Protein AF-A0A948CAT5-F1 (afdb_monomer)

Mean predicted aligned error: 3.48 Å

Structure (mmCIF, N/CA/C/O backbone):
data_AF-A0A948CAT5-F1
#
_entry.id   AF-A0A948CAT5-F1
#
loop_
_atom_site.group_PDB
_atom_site.id
_atom_site.type_symbol
_atom_site.label_atom_id
_atom_site.label_alt_id
_atom_site.label_comp_id
_atom_site.label_asym_id
_atom_site.label_entity_id
_atom_site.label_seq_id
_atom_site.pdbx_PDB_ins_code
_atom_site.Cartn_x
_atom_site.Cartn_y
_atom_site.Cartn_z
_atom_site.occupancy
_atom_site.B_iso_or_equiv
_atom_site.auth_seq_id
_atom_site.auth_comp_id
_atom_site.auth_asym_id
_atom_site.auth_atom_id
_atom_site.pdbx_PDB_model_num
ATOM 1 N N . SER A 1 1 ? 4.744 3.527 15.720 1.00 51.19 1 SER A N 1
ATOM 2 C CA . SER A 1 1 ? 5.001 4.919 15.293 1.00 51.19 1 SER A CA 1
ATOM 3 C C . SER A 1 1 ? 5.610 4.912 13.890 1.00 51.19 1 SER A C 1
ATOM 5 O O . SER A 1 1 ? 6.395 4.013 13.621 1.00 51.19 1 SER A O 1
ATOM 7 N N . ILE A 1 2 ? 5.118 5.706 12.914 1.00 62.25 2 ILE A N 1
ATOM 8 C CA . ILE A 1 2 ? 5.927 5.930 11.699 1.00 62.25 2 ILE A CA 1
ATOM 9 C C . ILE A 1 2 ? 7.003 6.862 12.230 1.00 62.25 2 ILE A C 1
ATOM 11 O O . ILE A 1 2 ? 6.659 7.863 12.860 1.00 62.25 2 ILE A O 1
ATOM 15 N N . THR A 1 3 ? 8.266 6.482 12.088 1.00 59.72 3 THR A N 1
ATOM 16 C CA . THR A 1 3 ? 9.383 7.321 12.515 1.00 59.72 3 THR A CA 1
ATOM 17 C C . THR A 1 3 ? 9.180 8.725 11.931 1.00 59.72 3 THR A C 1
ATOM 19 O O . THR A 1 3 ? 8.831 8.883 10.761 1.00 59.72 3 THR A O 1
ATOM 22 N N . LYS A 1 4 ? 9.280 9.768 12.769 1.00 72.31 4 LYS A N 1
ATOM 23 C CA . LYS A 1 4 ? 9.105 11.156 12.300 1.00 72.31 4 LYS A CA 1
ATOM 24 C C . LYS A 1 4 ? 10.253 11.604 11.383 1.00 72.31 4 LYS A C 1
ATOM 26 O O . LYS A 1 4 ? 10.126 12.628 10.720 1.00 72.31 4 LYS A O 1
ATOM 31 N N . THR A 1 5 ? 11.319 10.814 11.318 1.00 72.31 5 THR A N 1
ATOM 32 C CA . THR A 1 5 ? 12.455 10.953 10.410 1.00 72.31 5 THR A CA 1
ATOM 33 C C . THR A 1 5 ? 12.035 10.807 8.943 1.00 72.31 5 THR A C 1
ATOM 35 O O . THR A 1 5 ? 11.109 10.061 8.622 1.00 72.31 5 THR A O 1
ATOM 38 N N . GLY A 1 6 ? 12.726 11.515 8.049 1.00 77.38 6 GLY A N 1
ATOM 39 C CA . GLY A 1 6 ? 12.470 11.492 6.608 1.00 77.38 6 GLY A CA 1
ATOM 40 C C . GLY A 1 6 ? 11.436 12.521 6.143 1.00 77.38 6 GLY A C 1
ATOM 41 O O . GLY A 1 6 ? 10.998 13.393 6.894 1.00 77.38 6 GLY A O 1
ATOM 42 N N . ASN A 1 7 ? 11.050 12.428 4.871 1.00 90.44 7 ASN A N 1
ATOM 43 C CA . ASN A 1 7 ? 10.223 13.430 4.204 1.00 90.44 7 ASN A CA 1
ATOM 44 C C . ASN A 1 7 ? 8.768 13.432 4.727 1.00 90.44 7 ASN A C 1
ATOM 46 O O . ASN A 1 7 ? 8.015 12.467 4.562 1.00 90.44 7 ASN A O 1
ATOM 50 N N . THR A 1 8 ? 8.353 14.552 5.330 1.00 90.75 8 THR A N 1
ATOM 51 C CA . THR A 1 8 ? 6.998 14.742 5.876 1.00 90.75 8 THR A CA 1
ATOM 52 C C . THR A 1 8 ? 5.906 14.631 4.816 1.00 90.75 8 THR A C 1
ATOM 54 O O . THR A 1 8 ? 4.844 14.075 5.102 1.00 90.75 8 THR A O 1
ATOM 57 N N . HIS A 1 9 ? 6.159 15.117 3.601 1.00 92.31 9 HIS A N 1
ATOM 58 C CA . HIS A 1 9 ? 5.203 15.053 2.502 1.00 92.31 9 HIS A CA 1
ATOM 59 C C . HIS A 1 9 ? 4.961 13.604 2.066 1.00 92.31 9 HIS A C 1
ATOM 61 O O . HIS A 1 9 ? 3.818 13.157 2.039 1.00 92.31 9 HIS A O 1
ATOM 67 N N . VAL A 1 10 ? 6.029 12.829 1.849 1.00 91.50 10 VAL A N 1
ATOM 68 C CA . VAL A 1 10 ? 5.928 11.402 1.484 1.00 91.50 10 VAL A CA 1
ATOM 69 C C . VAL A 1 10 ? 5.195 10.609 2.564 1.00 91.50 10 VAL A C 1
ATOM 71 O O . VAL A 1 10 ? 4.306 9.814 2.265 1.00 91.50 10 VAL A O 1
ATOM 74 N N . ARG A 1 11 ? 5.493 10.869 3.843 1.00 91.69 11 ARG A N 1
ATOM 75 C CA . ARG A 1 11 ? 4.772 10.244 4.958 1.00 91.69 11 ARG A CA 1
ATOM 76 C C . ARG A 1 11 ? 3.277 10.555 4.924 1.00 91.69 11 ARG A C 1
ATOM 78 O O . ARG A 1 11 ? 2.478 9.658 5.181 1.00 91.69 11 ARG A O 1
ATOM 85 N N . ARG A 1 12 ? 2.899 11.801 4.625 1.00 94.06 12 ARG A N 1
ATOM 86 C CA . ARG A 1 12 ? 1.491 12.189 4.480 1.00 94.06 12 ARG A CA 1
ATOM 87 C C . ARG A 1 12 ? 0.841 11.421 3.335 1.00 94.06 12 ARG A C 1
ATOM 89 O O . ARG A 1 12 ? -0.184 10.794 3.562 1.00 94.06 12 ARG A O 1
ATOM 96 N N . LEU A 1 13 ? 1.474 11.390 2.162 1.00 95.88 13 LEU A N 1
ATOM 97 C CA . LEU A 1 13 ? 0.970 10.656 0.999 1.00 95.88 13 LEU A CA 1
ATOM 98 C C . LEU A 1 13 ? 0.748 9.170 1.300 1.00 95.88 13 LEU A C 1
ATOM 100 O O . LEU A 1 13 ? -0.316 8.645 0.993 1.00 95.88 13 LEU A O 1
ATOM 104 N N . LEU A 1 14 ? 1.698 8.502 1.962 1.00 95.56 14 LEU A N 1
ATOM 105 C CA . LEU A 1 14 ? 1.559 7.092 2.346 1.00 95.56 14 LEU A CA 1
ATOM 106 C C . LEU A 1 14 ? 0.403 6.860 3.328 1.00 95.56 14 LEU A C 1
ATOM 108 O O . LEU A 1 14 ? -0.315 5.867 3.221 1.00 95.56 14 LEU A O 1
ATOM 112 N N . VAL A 1 15 ? 0.219 7.762 4.297 1.00 96.00 15 VAL A N 1
ATOM 113 C CA . VAL A 1 15 ? -0.881 7.674 5.269 1.00 96.00 15 VAL A CA 1
ATOM 114 C C . VAL A 1 15 ? -2.232 7.900 4.595 1.00 96.00 15 VAL A C 1
ATOM 116 O O . VAL A 1 15 ? -3.169 7.158 4.889 1.00 96.00 15 VAL A O 1
ATOM 119 N N . GLU A 1 16 ? -2.337 8.869 3.688 1.00 97.38 16 GLU A N 1
ATOM 120 C CA . GLU A 1 16 ? -3.573 9.106 2.940 1.00 97.38 16 GLU A CA 1
ATOM 121 C C . GLU A 1 16 ? -3.885 7.936 1.999 1.00 97.38 16 GLU A C 1
ATOM 123 O O . GLU A 1 16 ? -4.986 7.388 2.034 1.00 97.38 16 GLU A O 1
ATOM 128 N N . ALA A 1 17 ? -2.890 7.462 1.244 1.00 97.00 17 ALA A N 1
ATOM 129 C CA . ALA A 1 17 ? -3.042 6.329 0.336 1.00 97.00 17 ALA A CA 1
ATOM 130 C C . ALA A 1 17 ? -3.497 5.053 1.067 1.00 97.00 17 ALA A C 1
ATOM 132 O O . ALA A 1 17 ? -4.332 4.300 0.561 1.00 97.00 17 ALA A O 1
ATOM 133 N N . ALA A 1 18 ? -3.013 4.834 2.294 1.00 97.44 18 ALA A N 1
ATOM 134 C CA . ALA A 1 18 ? -3.375 3.674 3.102 1.00 97.44 18 ALA A CA 1
ATOM 135 C C . ALA A 1 18 ? -4.883 3.566 3.407 1.00 97.44 18 ALA A C 1
ATOM 137 O O . ALA A 1 18 ? -5.382 2.457 3.646 1.00 97.44 18 ALA A O 1
ATOM 138 N N . TRP A 1 19 ? -5.629 4.678 3.366 1.00 97.81 19 TRP A N 1
ATOM 139 C CA . TRP A 1 19 ? -7.077 4.656 3.574 1.00 97.81 19 TRP A CA 1
ATOM 140 C C . TRP A 1 19 ? -7.818 3.902 2.473 1.00 97.81 19 TRP A C 1
ATOM 142 O O . TRP A 1 19 ? -8.836 3.268 2.766 1.00 97.81 19 TRP A O 1
ATOM 152 N N . HIS A 1 20 ? -7.287 3.878 1.247 1.00 96.06 20 HIS A N 1
ATOM 153 C CA . HIS A 1 20 ? -7.910 3.172 0.127 1.00 96.06 20 HIS A CA 1
ATOM 154 C C . HIS A 1 20 ? -7.997 1.657 0.351 1.00 96.06 20 HIS A C 1
ATOM 156 O O . HIS A 1 20 ? -8.934 1.027 -0.132 1.00 96.06 20 HIS A O 1
ATOM 162 N N . HIS A 1 21 ? -7.121 1.068 1.173 1.00 97.00 21 HIS A N 1
ATOM 163 C CA . HIS A 1 21 ? -7.183 -0.364 1.495 1.00 97.00 21 HIS A CA 1
ATOM 164 C C . HIS A 1 21 ? -8.288 -0.736 2.495 1.00 97.00 21 HIS A C 1
ATOM 166 O O . HIS A 1 21 ? -8.464 -1.919 2.797 1.00 97.00 21 HIS A O 1
ATOM 172 N N . ARG A 1 22 ? -9.031 0.243 3.038 1.00 95.56 22 ARG A N 1
ATOM 173 C CA . ARG A 1 22 ? -10.218 -0.017 3.870 1.00 95.56 22 ARG A CA 1
ATOM 174 C C . ARG A 1 22 ? -11.372 -0.576 3.046 1.00 95.56 22 ARG A C 1
ATOM 176 O O . ARG A 1 22 ? -12.052 -1.483 3.518 1.00 95.56 22 ARG A O 1
ATOM 183 N N . ALA A 1 23 ? -11.613 -0.012 1.865 1.00 94.06 23 ALA A N 1
ATOM 184 C CA . ALA A 1 23 ? -12.651 -0.495 0.966 1.00 94.06 23 ALA A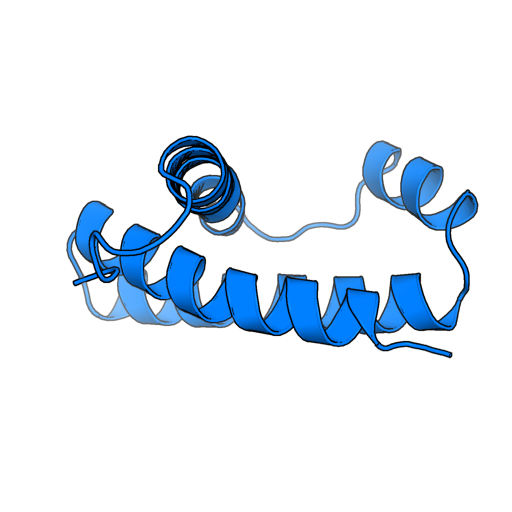 CA 1
ATOM 185 C C . ALA A 1 23 ? -12.248 -1.848 0.369 1.00 94.06 23 ALA A C 1
ATOM 1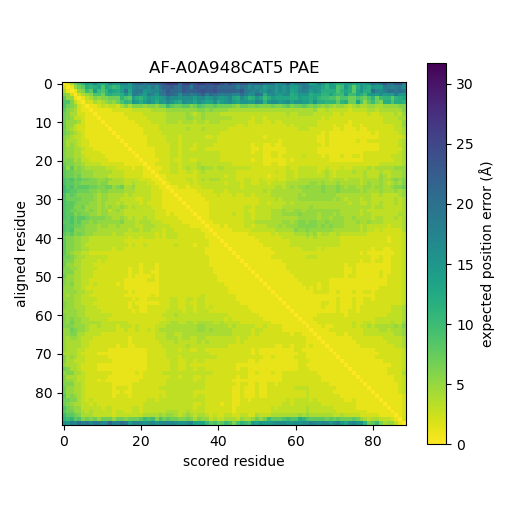87 O O . ALA A 1 23 ? -11.061 -2.174 0.302 1.00 94.06 23 ALA A O 1
ATOM 188 N N . ARG A 1 24 ? -13.240 -2.637 -0.064 1.00 93.31 24 ARG A N 1
ATOM 189 C CA . ARG A 1 24 ? -12.989 -3.909 -0.745 1.00 93.31 24 ARG A CA 1
ATOM 190 C C . ARG A 1 24 ? -12.121 -3.666 -1.972 1.00 93.31 24 ARG A C 1
ATOM 192 O O . ARG A 1 24 ? -12.516 -2.925 -2.873 1.00 93.31 24 ARG A O 1
ATOM 199 N N . TYR A 1 25 ? -10.969 -4.325 -2.020 1.00 94.56 25 TYR A N 1
ATOM 200 C CA . TYR A 1 25 ? -10.101 -4.234 -3.182 1.00 94.56 25 TYR A CA 1
ATOM 201 C C . TYR A 1 25 ? -10.767 -4.904 -4.390 1.00 94.56 25 TYR A C 1
ATOM 203 O O . TYR A 1 25 ? -11.025 -6.107 -4.379 1.00 94.56 25 TYR A O 1
ATOM 211 N N . THR A 1 26 ? -11.087 -4.098 -5.401 1.00 93.94 26 THR A N 1
ATOM 212 C CA . THR A 1 26 ? -11.802 -4.520 -6.610 1.00 93.94 26 THR A CA 1
ATOM 213 C C . THR A 1 26 ? -11.131 -3.900 -7.827 1.00 93.94 26 THR A C 1
ATOM 215 O O . THR A 1 26 ? -10.893 -2.692 -7.864 1.00 93.94 26 THR A O 1
ATOM 218 N N . VAL A 1 27 ? -10.846 -4.721 -8.839 1.00 93.00 27 VAL A N 1
ATOM 219 C CA . VAL A 1 27 ? -10.179 -4.285 -10.069 1.00 93.00 27 VAL A CA 1
ATOM 220 C C . VAL A 1 27 ? -11.201 -3.690 -11.046 1.00 93.00 27 VAL A C 1
ATOM 222 O O . VAL A 1 27 ? -11.780 -4.379 -11.884 1.00 93.00 27 VAL A O 1
ATOM 225 N N . GLY A 1 28 ? -11.465 -2.389 -10.903 1.00 93.38 28 GLY A N 1
ATOM 226 C CA . GLY A 1 28 ? -12.381 -1.632 -11.766 1.00 93.38 28 GLY A CA 1
ATOM 227 C C . GLY A 1 28 ? -11.776 -1.226 -13.116 1.00 93.38 28 GLY A C 1
ATOM 228 O O . GLY A 1 28 ? -10.590 -1.435 -13.367 1.00 93.38 28 GLY A O 1
ATOM 229 N N . LYS A 1 29 ? -12.589 -0.606 -13.986 1.00 95.75 29 LYS A N 1
ATOM 230 C CA . LYS A 1 29 ? -12.155 -0.108 -15.309 1.00 95.75 29 LYS A CA 1
ATOM 231 C C . LYS A 1 29 ? -10.951 0.836 -15.197 1.00 95.75 29 LYS A C 1
ATOM 233 O O . LYS A 1 29 ? -9.902 0.537 -15.738 1.00 95.75 29 LYS A O 1
ATOM 238 N N . THR A 1 30 ? -11.052 1.887 -14.384 1.00 93.56 30 THR A N 1
ATOM 239 C CA . THR A 1 30 ? -9.977 2.882 -14.212 1.00 93.56 30 THR A CA 1
ATOM 240 C C . THR A 1 30 ? -8.647 2.275 -13.768 1.00 93.56 30 THR A C 1
ATOM 242 O O . THR A 1 30 ? -7.587 2.750 -14.163 1.00 93.56 30 THR A O 1
ATOM 245 N N . MET A 1 31 ? -8.676 1.239 -12.924 1.00 92.56 31 MET A N 1
ATOM 246 C CA . MET A 1 31 ? -7.440 0.596 -12.482 1.00 92.56 31 MET A CA 1
ATOM 247 C C . MET A 1 31 ? -6.837 -0.268 -13.589 1.00 92.56 31 MET A C 1
ATOM 249 O O . MET A 1 31 ? -5.623 -0.254 -13.743 1.00 92.56 31 MET A O 1
ATOM 253 N N . ARG A 1 32 ? -7.674 -0.942 -14.391 1.00 94.62 32 ARG A N 1
ATOM 254 C CA . ARG A 1 32 ? -7.228 -1.652 -15.598 1.00 94.62 32 ARG A CA 1
ATOM 255 C C . ARG A 1 32 ? -6.613 -0.694 -16.610 1.00 94.62 32 ARG A C 1
ATOM 257 O O . ARG A 1 32 ? -5.489 -0.929 -17.022 1.00 94.62 32 ARG A O 1
ATOM 264 N N . ASP A 1 33 ? -7.273 0.424 -16.898 1.00 96.31 33 ASP A N 1
ATOM 265 C CA . ASP A 1 33 ? -6.760 1.437 -17.830 1.00 96.31 33 ASP A CA 1
ATOM 266 C C . ASP A 1 33 ? -5.373 1.953 -17.391 1.00 96.31 33 ASP A C 1
ATOM 268 O O . ASP A 1 33 ? -4.472 2.111 -18.207 1.00 96.31 33 ASP A O 1
ATOM 272 N N . ARG A 1 34 ? -5.159 2.158 -16.082 1.00 93.50 34 ARG A N 1
ATOM 273 C CA . ARG A 1 34 ? -3.842 2.534 -15.531 1.00 93.50 34 ARG A CA 1
ATOM 274 C C . ARG A 1 34 ? -2.821 1.409 -15.609 1.00 93.50 34 ARG A C 1
ATOM 276 O O . ARG A 1 34 ? -1.644 1.674 -15.825 1.00 93.50 34 ARG A O 1
ATOM 283 N N . TRP A 1 35 ? -3.252 0.173 -15.379 1.00 93.94 35 TRP A N 1
ATOM 284 C CA . TRP A 1 35 ? -2.383 -0.987 -15.504 1.00 93.94 35 TRP A CA 1
ATOM 285 C C . TRP A 1 35 ? -1.902 -1.150 -16.934 1.00 93.94 35 TRP A C 1
ATOM 287 O O . TRP A 1 35 ? -0.724 -1.425 -17.101 1.00 93.94 35 TRP A O 1
ATOM 297 N N . GLU A 1 36 ? -2.735 -0.880 -17.941 1.00 94.81 36 GLU A N 1
ATOM 298 C CA . GLU A 1 36 ? -2.326 -0.941 -19.350 1.00 94.81 36 GLU A CA 1
ATOM 299 C C . GLU A 1 36 ? -1.138 -0.033 -19.699 1.00 94.81 36 GLU A C 1
ATOM 301 O O . GLU A 1 36 ? -0.379 -0.343 -20.613 1.00 94.81 36 GLU A O 1
ATOM 306 N N . LEU A 1 37 ? -0.907 1.024 -18.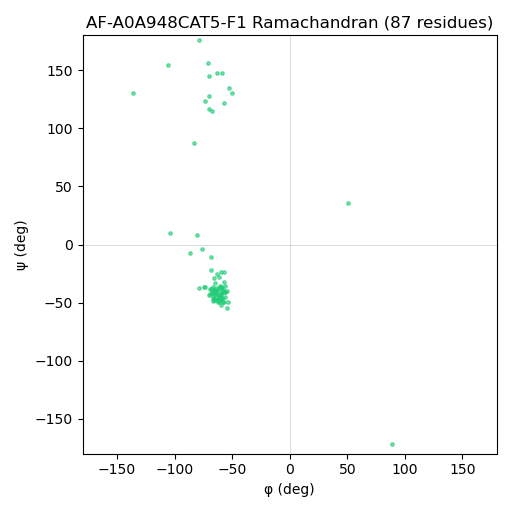920 1.00 95.56 37 LEU A N 1
ATOM 307 C CA . LEU A 1 37 ? 0.234 1.929 -19.083 1.00 95.56 37 LEU A CA 1
ATOM 308 C C . LEU A 1 37 ? 1.509 1.457 -18.358 1.00 95.56 37 LEU A C 1
ATOM 310 O O . LEU A 1 37 ? 2.558 2.077 -18.504 1.00 95.56 37 LEU A O 1
ATOM 314 N N . ALA A 1 38 ? 1.434 0.396 -17.553 1.00 93.25 38 ALA A N 1
ATOM 315 C CA . ALA A 1 38 ? 2.547 -0.114 -16.754 1.00 93.25 38 ALA A CA 1
ATOM 316 C C . ALA A 1 38 ? 3.137 -1.411 -17.347 1.00 93.25 38 ALA A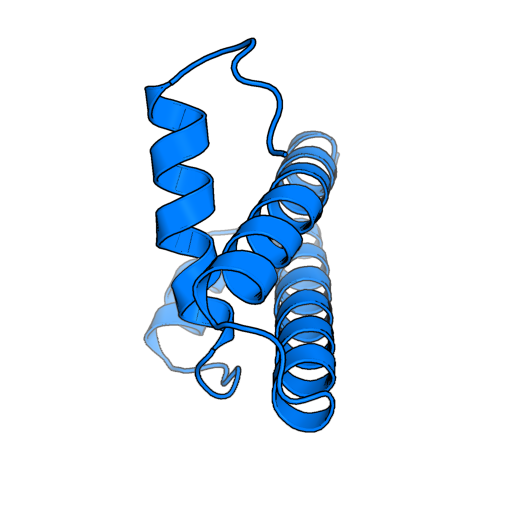 C 1
ATOM 318 O O . ALA A 1 38 ? 2.406 -2.179 -17.979 1.00 93.25 38 ALA A O 1
ATOM 319 N N . PRO A 1 39 ? 4.419 -1.732 -17.096 1.00 95.25 39 PRO A N 1
ATOM 320 C CA . PRO A 1 39 ? 4.987 -3.044 -17.415 1.00 95.25 39 PRO A CA 1
ATOM 321 C C . PRO A 1 39 ? 4.244 -4.187 -16.711 1.00 95.25 39 PRO A C 1
ATOM 323 O O . PRO A 1 39 ? 3.782 -4.032 -15.578 1.00 95.25 39 PRO A O 1
ATOM 326 N N . ALA A 1 40 ? 4.161 -5.360 -17.346 1.00 94.50 40 ALA A N 1
ATOM 327 C CA . ALA A 1 40 ? 3.420 -6.508 -16.812 1.00 94.50 40 ALA A CA 1
ATOM 328 C C . ALA A 1 40 ? 3.889 -6.930 -15.404 1.00 94.50 40 ALA A C 1
ATOM 330 O O . ALA A 1 40 ? 3.057 -7.187 -14.530 1.00 94.50 40 ALA A O 1
ATOM 331 N N . ALA A 1 41 ? 5.204 -6.916 -15.155 1.00 95.31 41 ALA A N 1
ATOM 332 C CA . ALA A 1 41 ? 5.782 -7.213 -13.843 1.00 95.31 41 ALA A CA 1
ATOM 333 C C . ALA A 1 41 ? 5.303 -6.226 -12.763 1.00 95.31 41 ALA A C 1
ATOM 335 O O . ALA A 1 41 ? 4.880 -6.637 -11.680 1.00 95.31 41 ALA A O 1
ATOM 336 N N . ALA A 1 42 ? 5.270 -4.929 -13.0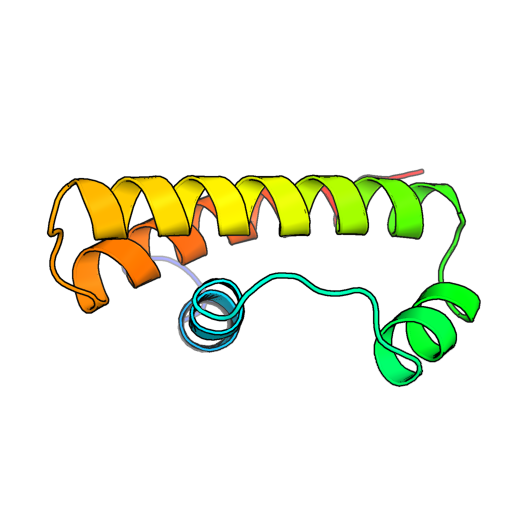82 1.00 95.06 42 ALA A N 1
ATOM 337 C CA . ALA A 1 42 ? 4.779 -3.894 -12.176 1.00 95.06 42 ALA A CA 1
ATOM 338 C C . ALA A 1 42 ? 3.274 -4.036 -11.891 1.00 95.06 42 ALA A C 1
ATOM 340 O O . ALA A 1 42 ? 2.852 -3.863 -10.745 1.00 95.06 42 ALA A O 1
ATOM 341 N N . ARG A 1 43 ? 2.460 -4.408 -12.895 1.00 95.31 43 ARG A N 1
ATOM 342 C CA . ARG A 1 43 ? 1.022 -4.696 -12.704 1.00 95.31 43 ARG A CA 1
ATOM 343 C C . ARG A 1 43 ? 0.824 -5.842 -11.714 1.00 95.31 43 ARG A C 1
ATOM 345 O O . ARG A 1 43 ? 0.097 -5.682 -10.736 1.00 95.31 43 ARG A O 1
ATOM 352 N N . ALA A 1 44 ? 1.494 -6.972 -11.951 1.00 95.75 44 ALA A N 1
ATOM 353 C CA . ALA A 1 44 ? 1.377 -8.167 -11.119 1.00 95.75 44 ALA A CA 1
ATOM 354 C C . ALA A 1 44 ? 1.825 -7.891 -9.677 1.00 95.75 44 ALA A C 1
ATOM 356 O O . ALA A 1 44 ? 1.100 -8.196 -8.727 1.00 95.75 44 ALA A O 1
ATOM 357 N N . ARG A 1 45 ? 2.976 -7.227 -9.510 1.00 96.69 45 ARG A N 1
ATOM 358 C CA . ARG A 1 45 ? 3.503 -6.871 -8.190 1.00 96.69 45 ARG A CA 1
ATOM 359 C C . ARG A 1 45 ? 2.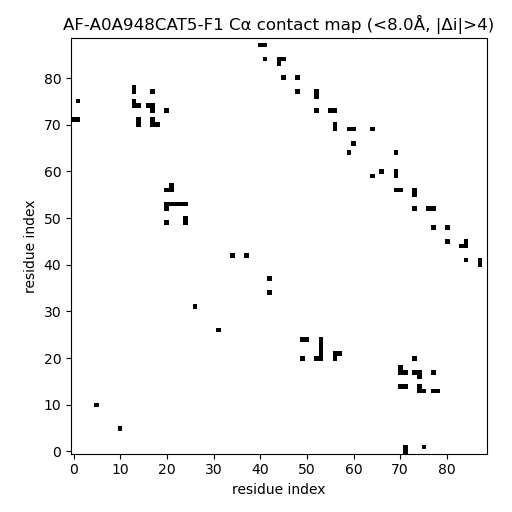607 -5.873 -7.454 1.00 96.69 45 ARG A C 1
ATOM 361 O O . ARG A 1 45 ? 2.393 -5.997 -6.248 1.00 96.69 45 ARG A O 1
ATOM 368 N N . GLY A 1 46 ? 2.052 -4.901 -8.177 1.00 95.31 46 GLY A N 1
ATOM 369 C CA . GLY A 1 46 ? 1.096 -3.937 -7.641 1.00 95.31 46 GLY A CA 1
ATOM 370 C C . GLY A 1 46 ? -0.221 -4.586 -7.199 1.00 95.31 46 GLY A C 1
ATOM 371 O O . GLY A 1 46 ? -0.741 -4.243 -6.136 1.00 95.31 46 GLY A O 1
ATOM 372 N N . ASP A 1 47 ? -0.760 -5.533 -7.974 1.00 96.12 47 ASP A N 1
ATOM 373 C CA . ASP A 1 47 ? -1.959 -6.309 -7.608 1.00 96.12 47 ASP A CA 1
ATOM 374 C C . ASP A 1 47 ? -1.724 -7.126 -6.331 1.00 96.12 47 ASP A C 1
ATOM 376 O O . ASP A 1 47 ? -2.496 -7.033 -5.372 1.00 96.12 47 ASP A O 1
ATOM 380 N N . GLU A 1 48 ? -0.612 -7.863 -6.279 1.00 97.50 48 GLU A N 1
ATOM 381 C CA . GLU A 1 48 ? -0.205 -8.655 -5.116 1.00 97.50 48 GLU A CA 1
ATOM 382 C C . GLU A 1 48 ? -0.157 -7.793 -3.844 1.00 97.50 48 GLU A C 1
ATOM 384 O O . GLU A 1 48 ? -0.785 -8.122 -2.829 1.00 97.50 48 GLU A O 1
ATOM 389 N N . GLY A 1 49 ? 0.512 -6.639 -3.925 1.00 97.25 49 GLY A N 1
ATOM 390 C CA . GLY A 1 49 ? 0.620 -5.698 -2.816 1.00 97.25 49 GLY A CA 1
ATOM 391 C C . GLY A 1 49 ? -0.729 -5.149 -2.367 1.00 97.25 49 GLY A C 1
ATOM 392 O O . GLY A 1 49 ? -1.043 -5.156 -1.174 1.00 97.25 49 GLY A O 1
ATOM 393 N N . ASN A 1 50 ? -1.579 -4.732 -3.306 1.00 96.88 50 ASN A N 1
ATOM 394 C CA . ASN A 1 50 ? -2.903 -4.210 -2.977 1.00 96.88 50 ASN A CA 1
ATOM 395 C C . ASN A 1 50 ? -3.792 -5.252 -2.281 1.00 96.88 50 ASN A C 1
ATOM 397 O O . ASN A 1 50 ? -4.442 -4.934 -1.276 1.00 96.88 50 ASN A O 1
ATOM 401 N N . ARG A 1 51 ? -3.792 -6.502 -2.768 1.00 97.50 51 ARG A N 1
ATOM 402 C CA . ARG A 1 51 ? -4.523 -7.619 -2.146 1.00 97.50 51 ARG A CA 1
ATOM 403 C C . ARG A 1 51 ? -4.006 -7.894 -0.742 1.00 97.50 51 ARG A C 1
ATOM 405 O O . ARG A 1 51 ? -4.801 -7.995 0.196 1.00 97.50 51 ARG A O 1
ATOM 412 N N . ARG A 1 52 ? -2.683 -7.962 -0.578 1.00 97.88 52 ARG A N 1
ATOM 413 C CA . ARG A 1 52 ? -2.030 -8.178 0.715 1.00 97.88 52 ARG A CA 1
ATOM 414 C C . ARG A 1 52 ? -2.412 -7.099 1.731 1.00 97.88 52 ARG A C 1
ATOM 416 O O . ARG A 1 52 ? -2.819 -7.425 2.851 1.00 97.88 52 ARG A O 1
ATOM 423 N N . LEU A 1 53 ? -2.309 -5.828 1.348 1.00 98.19 53 LEU A N 1
ATOM 424 C CA . LEU A 1 53 ? -2.620 -4.689 2.215 1.00 98.19 53 LEU A CA 1
ATOM 425 C C . LEU A 1 53 ? -4.105 -4.660 2.594 1.00 98.19 53 LEU A C 1
ATOM 427 O O . LEU A 1 53 ? -4.440 -4.426 3.759 1.00 98.19 53 LEU A O 1
ATOM 431 N N . HIS A 1 54 ? -4.999 -4.983 1.657 1.00 98.06 54 HIS A N 1
ATOM 432 C CA . HIS A 1 54 ? -6.425 -5.102 1.952 1.00 98.06 54 HIS A CA 1
ATOM 433 C C . HIS A 1 54 ? -6.718 -6.240 2.941 1.00 98.06 54 HIS A C 1
ATOM 435 O O . HIS A 1 54 ? -7.372 -6.019 3.960 1.00 98.06 54 HIS A O 1
ATOM 441 N N . GLN A 1 55 ? -6.167 -7.438 2.726 1.00 98.12 55 GLN A N 1
ATOM 442 C CA . GLN A 1 55 ? -6.315 -8.558 3.666 1.00 98.12 55 GLN A CA 1
ATOM 443 C C . GLN A 1 55 ? -5.782 -8.208 5.062 1.00 98.12 55 GLN A C 1
ATOM 445 O O . GLN A 1 55 ? -6.391 -8.540 6.080 1.00 98.12 55 GLN A O 1
ATOM 450 N N . ARG A 1 56 ? -4.647 -7.503 5.137 1.00 98.00 56 ARG A N 1
ATOM 451 C CA . ARG A 1 56 ? -4.093 -7.016 6.405 1.00 98.00 56 ARG A CA 1
ATOM 452 C C . ARG A 1 56 ? -5.041 -6.028 7.088 1.00 98.00 56 ARG A C 1
ATOM 454 O O . ARG A 1 56 ? -5.203 -6.092 8.307 1.00 98.00 56 ARG A O 1
ATOM 461 N N . ARG A 1 57 ? -5.691 -5.151 6.318 1.00 97.88 57 ARG A N 1
ATOM 462 C CA . ARG A 1 57 ? -6.685 -4.195 6.818 1.00 97.88 57 ARG A CA 1
ATOM 463 C C . ARG A 1 57 ? -7.925 -4.899 7.362 1.00 97.88 57 ARG A C 1
ATOM 465 O O . ARG A 1 57 ? -8.351 -4.545 8.459 1.00 97.88 57 ARG A O 1
ATOM 472 N N . VAL A 1 58 ? -8.435 -5.916 6.666 1.00 98.06 58 VAL A N 1
ATOM 473 C CA . VAL A 1 58 ? -9.543 -6.765 7.141 1.00 98.06 58 VAL A CA 1
ATOM 474 C C . VAL A 1 58 ? -9.193 -7.400 8.489 1.00 98.06 58 VAL A C 1
ATOM 476 O O . VAL A 1 58 ? -9.904 -7.175 9.462 1.00 98.06 58 VAL A O 1
ATOM 479 N N . LYS A 1 59 ? -8.007 -8.011 8.626 1.00 98.19 59 LYS A N 1
ATOM 480 C CA . LYS A 1 59 ? -7.547 -8.576 9.913 1.00 98.19 59 LYS A CA 1
ATOM 481 C C . LYS A 1 59 ? -7.513 -7.554 11.057 1.00 98.19 59 LYS A C 1
ATOM 483 O O . LYS A 1 59 ? -7.691 -7.917 12.218 1.00 98.19 59 LYS A O 1
ATOM 488 N N . PHE A 1 60 ? -7.236 -6.278 10.778 1.00 98.06 60 PHE A N 1
ATOM 489 C CA . PHE A 1 60 ? -7.299 -5.235 11.807 1.00 98.06 60 PHE A CA 1
ATOM 490 C C . PHE A 1 60 ? -8.733 -4.863 12.189 1.00 98.06 60 PHE A C 1
ATOM 492 O O . PHE A 1 60 ? -8.974 -4.593 13.367 1.00 98.06 60 PHE A O 1
ATOM 49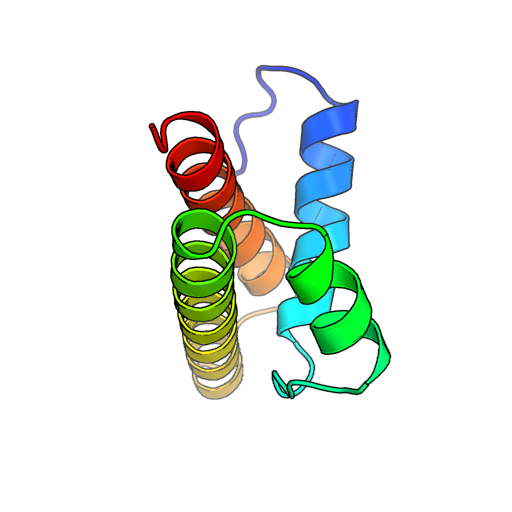9 N N . ILE A 1 61 ? -9.653 -4.861 11.222 1.00 96.31 61 ILE A N 1
ATOM 500 C CA . ILE A 1 61 ? -11.085 -4.633 11.447 1.00 96.31 61 ILE A CA 1
ATOM 501 C C . ILE A 1 61 ? -11.662 -5.768 12.297 1.00 96.31 61 ILE A C 1
ATOM 503 O O . ILE A 1 61 ? -12.267 -5.486 13.329 1.00 96.31 61 ILE A O 1
ATOM 507 N N . ASP A 1 62 ? -11.372 -7.023 11.952 1.00 97.81 62 ASP A N 1
ATOM 508 C CA . ASP A 1 62 ? -11.841 -8.205 12.692 1.00 97.81 62 ASP A CA 1
ATOM 509 C C . ASP A 1 62 ? -11.354 -8.187 14.148 1.00 97.81 62 ASP A C 1
ATOM 511 O O . ASP A 1 62 ? -12.083 -8.500 15.086 1.00 97.81 62 ASP A O 1
ATOM 515 N N . ARG A 1 63 ? -10.117 -7.718 14.362 1.00 97.94 63 ARG A N 1
ATOM 516 C CA . ARG A 1 63 ? -9.519 -7.521 15.694 1.00 97.94 63 ARG A CA 1
ATOM 517 C C . ARG A 1 63 ? -9.946 -6.221 16.384 1.00 97.94 63 ARG A C 1
ATOM 519 O O . ARG A 1 63 ? -9.335 -5.853 17.391 1.00 97.94 63 ARG A O 1
ATOM 526 N N . ARG A 1 64 ? -10.920 -5.493 15.827 1.00 97.50 64 ARG A N 1
ATOM 527 C CA . ARG A 1 64 ? -11.468 -4.224 16.339 1.00 97.50 64 ARG A CA 1
ATOM 528 C C . ARG A 1 64 ? -10.394 -3.181 16.666 1.00 97.50 64 ARG A C 1
ATOM 530 O O . ARG A 1 64 ? -10.491 -2.436 17.641 1.00 97.50 64 ARG A O 1
ATOM 537 N N . LYS A 1 65 ? -9.316 -3.130 15.878 1.00 97.25 65 LYS A N 1
ATOM 538 C CA . LYS A 1 65 ? -8.259 -2.130 16.072 1.00 97.25 65 LYS A CA 1
ATOM 539 C C . LYS A 1 65 ? -8.774 -0.744 15.690 1.00 97.25 65 LYS A C 1
ATOM 541 O O . LYS A 1 65 ? -9.513 -0.594 14.721 1.00 97.25 65 LYS A O 1
ATOM 546 N N . LYS A 1 66 ? -8.325 0.289 16.416 1.00 97.25 66 LYS A N 1
ATOM 547 C CA . LYS A 1 66 ? -8.619 1.690 16.073 1.00 97.25 66 LYS A CA 1
ATOM 548 C C . LYS A 1 66 ? -8.229 1.959 14.616 1.00 97.25 66 LYS A C 1
ATOM 550 O O . LYS A 1 66 ? -7.122 1.609 14.202 1.00 97.25 66 LYS A O 1
ATOM 555 N N . ASN A 1 67 ? -9.107 2.631 13.870 1.00 95.88 67 ASN A N 1
ATOM 556 C CA . ASN A 1 67 ? -8.909 2.904 12.442 1.00 95.88 67 ASN A CA 1
ATOM 557 C C . ASN A 1 67 ? -7.576 3.602 12.150 1.00 95.88 67 ASN A C 1
ATOM 559 O O . ASN A 1 67 ? -6.892 3.233 11.202 1.00 95.88 67 ASN A O 1
ATOM 563 N N . THR A 1 68 ? -7.172 4.555 12.991 1.00 95.69 68 THR A N 1
ATOM 564 C CA . THR A 1 68 ? -5.897 5.274 12.859 1.00 95.69 68 THR A CA 1
ATOM 565 C C . THR A 1 68 ? -4.687 4.357 13.043 1.00 95.69 68 THR A C 1
ATOM 567 O O . THR A 1 68 ? -3.734 4.438 12.273 1.00 95.69 68 THR A O 1
ATOM 570 N N . ILE A 1 69 ? -4.734 3.430 14.007 1.00 95.69 69 ILE A N 1
ATOM 571 C CA . ILE A 1 69 ? -3.669 2.440 14.236 1.00 95.69 69 ILE A CA 1
ATOM 572 C C . ILE A 1 69 ? -3.565 1.488 13.044 1.00 95.69 69 ILE A C 1
ATOM 574 O O . ILE A 1 69 ? -2.461 1.245 12.555 1.00 95.69 69 ILE A O 1
ATOM 578 N N . ALA A 1 70 ? -4.702 0.979 12.564 1.00 97.00 70 ALA A N 1
ATOM 579 C CA . ALA A 1 70 ? -4.749 0.120 11.387 1.00 97.00 70 ALA A CA 1
ATOM 580 C C . ALA A 1 70 ? -4.186 0.846 10.158 1.00 97.00 70 ALA A C 1
ATOM 582 O O . ALA A 1 70 ? -3.314 0.312 9.481 1.00 97.00 70 ALA A O 1
ATOM 583 N N . ASN A 1 71 ? -4.615 2.088 9.916 1.00 97.31 71 ASN A N 1
ATOM 584 C CA . ASN A 1 71 ? -4.169 2.879 8.774 1.00 97.31 71 ASN A CA 1
ATOM 585 C C . ASN A 1 71 ? -2.658 3.121 8.790 1.00 97.31 71 ASN A C 1
ATOM 587 O O . ASN A 1 71 ? -1.971 2.895 7.803 1.00 97.31 71 ASN A O 1
ATOM 591 N N . VAL A 1 72 ? -2.120 3.494 9.949 1.00 95.75 72 VAL A N 1
ATOM 592 C CA . VAL A 1 72 ? -0.684 3.707 10.127 1.00 95.75 72 VAL A CA 1
ATOM 593 C C . VAL A 1 72 ? 0.118 2.407 9.951 1.00 95.75 72 VAL A C 1
ATOM 595 O O . VAL A 1 72 ? 1.257 2.450 9.493 1.00 95.75 72 VAL A O 1
ATOM 598 N N . ALA A 1 73 ? -0.434 1.249 10.323 1.00 96.19 73 ALA A N 1
ATOM 599 C CA . ALA A 1 73 ? 0.211 -0.038 10.069 1.00 96.19 73 ALA A CA 1
ATOM 600 C C . ALA A 1 73 ? 0.233 -0.377 8.569 1.00 96.19 73 ALA A C 1
ATOM 602 O O . ALA A 1 73 ? 1.278 -0.782 8.067 1.00 96.19 73 ALA A O 1
ATOM 603 N N . ILE A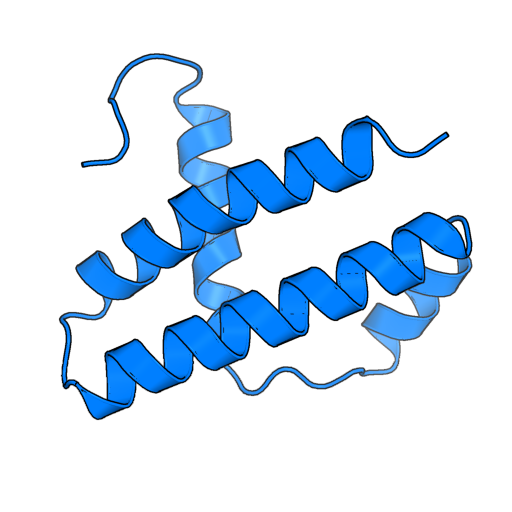 1 74 ? -0.876 -0.141 7.860 1.00 97.75 74 ILE A N 1
ATOM 604 C CA . ILE A 1 74 ? -0.956 -0.295 6.401 1.00 97.75 74 ILE A CA 1
ATOM 605 C C . ILE A 1 74 ? 0.016 0.655 5.694 1.00 97.75 74 ILE A C 1
ATOM 607 O O . ILE A 1 74 ? 0.749 0.208 4.825 1.00 97.75 74 ILE A O 1
ATOM 611 N N . ALA A 1 75 ? 0.110 1.921 6.110 1.00 96.38 75 ALA A N 1
ATOM 612 C CA . ALA A 1 75 ? 1.036 2.892 5.522 1.00 96.38 75 ALA A CA 1
ATOM 613 C C . ALA A 1 75 ? 2.514 2.471 5.643 1.00 96.38 75 ALA A C 1
ATOM 615 O O . ALA A 1 75 ? 3.298 2.705 4.727 1.00 96.38 75 ALA A O 1
ATOM 616 N N . ARG A 1 76 ? 2.906 1.824 6.754 1.00 94.88 76 ARG A N 1
ATOM 617 C CA . ARG A 1 76 ? 4.270 1.279 6.901 1.00 94.88 76 ARG A CA 1
ATOM 618 C C . ARG A 1 76 ? 4.541 0.135 5.936 1.00 94.88 76 ARG A C 1
ATOM 620 O O . ARG A 1 76 ? 5.614 0.084 5.353 1.00 94.88 76 ARG A O 1
ATOM 627 N N . GLU A 1 77 ? 3.589 -0.781 5.798 1.00 96.75 77 GLU A N 1
ATOM 628 C CA . GLU A 1 77 ? 3.726 -1.919 4.888 1.00 96.75 77 GLU A CA 1
ATOM 629 C C . GLU A 1 77 ? 3.701 -1.449 3.423 1.00 96.75 77 GLU A C 1
ATOM 631 O O . GLU A 1 77 ? 4.509 -1.909 2.622 1.00 96.75 77 GLU A O 1
ATOM 636 N N . LEU A 1 78 ? 2.861 -0.459 3.095 1.00 96.88 78 LEU A N 1
ATOM 637 C CA . LEU A 1 78 ? 2.774 0.167 1.773 1.00 96.88 78 LEU A CA 1
ATOM 638 C C . LEU A 1 78 ? 4.117 0.740 1.305 1.00 96.88 78 LEU A C 1
ATOM 640 O O . LEU A 1 78 ? 4.473 0.555 0.148 1.00 96.88 78 LEU A O 1
ATOM 644 N N . ALA A 1 79 ? 4.892 1.371 2.192 1.00 95.00 79 ALA A N 1
ATOM 645 C CA . ALA A 1 79 ? 6.219 1.877 1.838 1.00 95.00 79 ALA A CA 1
ATOM 646 C C . ALA A 1 79 ? 7.150 0.766 1.312 1.00 95.00 79 ALA A C 1
ATOM 648 O O . ALA A 1 79 ? 7.876 0.977 0.342 1.00 95.00 79 ALA A O 1
ATOM 649 N N . GLY A 1 80 ? 7.085 -0.432 1.905 1.00 95.44 80 GLY A N 1
ATOM 650 C CA . GLY A 1 80 ? 7.833 -1.601 1.433 1.00 95.44 80 GLY A CA 1
ATOM 651 C C . GLY A 1 80 ? 7.361 -2.093 0.062 1.00 95.44 80 GLY A C 1
ATOM 652 O O . GLY A 1 80 ? 8.180 -2.474 -0.770 1.00 95.44 80 GLY A O 1
ATOM 653 N N . TRP A 1 81 ? 6.057 -2.021 -0.216 1.00 97.12 81 TRP A N 1
ATOM 654 C CA . TRP A 1 81 ? 5.514 -2.340 -1.540 1.00 97.12 81 TRP A CA 1
ATOM 655 C C . TRP A 1 81 ? 5.940 -1.326 -2.604 1.00 97.12 81 TRP A C 1
ATOM 657 O O . TRP A 1 81 ? 6.330 -1.740 -3.695 1.00 97.12 81 TRP A O 1
ATOM 667 N N . CYS A 1 82 ? 5.949 -0.028 -2.280 1.00 95.19 82 CYS A N 1
ATOM 668 C CA . CYS A 1 82 ? 6.486 1.013 -3.158 1.00 95.19 82 CYS A CA 1
ATOM 669 C C . CYS A 1 82 ? 7.961 0.764 -3.488 1.00 95.19 82 CYS A C 1
ATOM 671 O O . CYS A 1 82 ? 8.332 0.819 -4.655 1.00 95.19 82 CYS A O 1
ATOM 673 N N . TRP A 1 83 ? 8.782 0.431 -2.485 1.00 95.50 83 TRP A N 1
ATOM 674 C CA . TRP A 1 83 ? 10.174 0.041 -2.720 1.00 95.50 83 TRP A CA 1
ATOM 675 C C . TRP A 1 83 ? 10.267 -1.178 -3.637 1.00 95.50 83 TRP A C 1
ATOM 677 O O . TRP A 1 83 ? 11.013 -1.148 -4.606 1.00 95.50 83 TRP A O 1
ATOM 687 N N . SER A 1 84 ? 9.455 -2.212 -3.388 1.00 96.31 84 SER A N 1
ATOM 688 C CA . SER A 1 84 ? 9.472 -3.427 -4.207 1.00 96.31 84 SER A CA 1
ATOM 689 C C . SER A 1 84 ? 9.119 -3.181 -5.671 1.00 96.31 84 SER A C 1
ATOM 691 O O . SER A 1 84 ? 9.585 -3.930 -6.512 1.00 96.31 84 SER A O 1
ATOM 693 N N . LEU A 1 85 ? 8.316 -2.152 -5.969 1.00 95.25 85 LEU A N 1
ATOM 694 C CA . LEU A 1 85 ? 8.022 -1.722 -7.336 1.00 95.25 85 LEU A CA 1
ATOM 695 C C . LEU A 1 85 ? 9.164 -0.898 -7.936 1.00 95.25 85 LEU A C 1
ATOM 697 O O . LEU A 1 85 ? 9.438 -1.026 -9.120 1.00 95.25 85 LEU A O 1
ATOM 701 N N . ALA A 1 86 ? 9.815 -0.054 -7.132 1.00 94.50 86 ALA A N 1
ATOM 702 C CA . ALA A 1 86 ? 10.897 0.818 -7.588 1.00 94.50 86 ALA A CA 1
ATOM 703 C C . ALA A 1 86 ? 12.172 0.056 -7.981 1.00 94.50 86 ALA A C 1
ATOM 705 O O . ALA A 1 86 ? 12.986 0.597 -8.720 1.00 94.50 86 ALA A O 1
ATOM 706 N N . VAL A 1 87 ? 12.342 -1.170 -7.479 1.00 96.25 87 VAL A N 1
ATOM 707 C CA . VAL A 1 87 ? 13.484 -2.049 -7.786 1.00 96.25 87 VAL A CA 1
ATOM 708 C C . VAL A 1 87 ? 13.137 -3.177 -8.763 1.00 96.25 87 VAL A C 1
ATOM 710 O O . VAL A 1 87 ? 13.928 -4.102 -8.911 1.00 96.25 87 VAL A O 1
ATOM 713 N N . LEU A 1 88 ? 11.949 -3.152 -9.381 1.00 90.44 88 LEU A N 1
ATOM 714 C CA . LEU A 1 88 ? 11.643 -4.070 -10.479 1.00 90.44 88 LEU A CA 1
ATOM 715 C C . LEU A 1 88 ? 12.472 -3.676 -11.704 1.00 90.44 88 LEU A C 1
ATOM 717 O O . LEU A 1 88 ? 12.436 -2.514 -12.106 1.00 90.44 88 LEU A O 1
ATOM 721 N N . GLU A 1 89 ? 13.188 -4.651 -12.262 1.00 69.06 89 GLU A N 1
ATOM 722 C CA . GLU A 1 89 ? 13.917 -4.545 -13.533 1.00 69.06 89 GLU A CA 1
ATOM 723 C C . GLU A 1 89 ? 12.970 -4.590 -14.741 1.00 69.06 89 GLU A C 1
ATOM 725 O O . GLU A 1 89 ? 12.009 -5.402 -14.726 1.00 69.06 89 GLU A O 1
#

Radius of gyration: 13.65 Å; Cα contacts (8 Å, |Δi|>4): 55; chains: 1; bounding box: 27×24×36 Å

Solvent-accessible surface area (backbone atoms only — not comparable to full-atom values): 5186 Å² total; per-residue (Å²): 130,82,72,85,72,72,62,67,66,61,54,48,52,37,43,59,57,28,54,63,35,72,50,84,87,71,92,47,70,73,56,4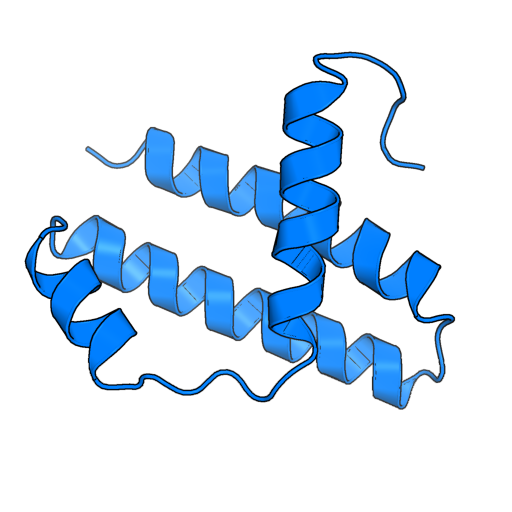9,62,56,38,74,78,45,59,70,70,55,42,54,54,50,51,54,44,53,53,51,46,22,55,54,42,49,56,30,55,78,67,68,48,56,67,67,62,45,29,53,52,40,19,58,55,47,53,55,47,53,49,60,55,73,70,60,130

pLDDT: mean 93.36, std 8.44, range [51.19, 98.19]

Sequence (89 aa):
SITKTGNTHVRRLLVEAAWHHRARYTVGKTMRDRWELAPAAARARGDEGNRRLHQRRVKFIDRRKKNTIANVAIARELAGWCWSLAVLE

Nearest PDB structures (foldseek):
  7bqn-assembly1_A  TM=5.323E-01  e=4.579E+00  synthetic construct

Foldseek 3Di:
DPPPPDDPVLLVVLLVVLVVLCDPDDCDPVNVVVVVVDDPVLSVLVVVLSVVLNVQLVVCVVVVHDPSVSSSVSSVSVVVSVVVSVPDD

Secondary structure (DSSP, 8-state):
---S-S-HHHHHHHHHHHGGGGS-----HHHHHHHHTS-HHHHHHHHHHHHHHHHHHHHHHHTT--HHHHHHHHHHHHHHHHHHHHT--